Protein AF-A0A6C0UIJ4-F1 (afdb_monomer)

Mean predicted aligned error: 5.85 Å

Secondary structure (DSSP, 8-state):
---SHHHHHHHHHHHHHHTSHHHHHHHHHHHHT--HHHHHHHTTS-GGGGHHHHHHHHHTTSEE--SSTT--EE-HHHHHHHHHHHHHHHHHHHHHHHHHHHHHHHHHHHHHHHTTS-HHHHHHHHHHHHHHHHHHHHHHHTT-------

Nearest PDB structures (foldseek):
  6wxq-assembly1_B  TM=7.487E-01  e=2.412E-02  Saccharolobus solfataricus
  5aip-assembly1_B  TM=5.890E-01  e=1.214E-01  Neisseria meningitidis serogroup B
  5y6i-assembly1_B  TM=5.178E-01  e=9.853E-02  Pseudomonas aeruginosa
  4b8x-assembly1_B  TM=4.707E-01  e=9.853E-02  Streptomyces coelicolor
  5f8e-assembly2_C  TM=3.556E-01  e=4.508E-02  Mycobacterium tuberculosis H37Rv

Solvent-accessible surface area (backbone atoms only — not comparable to full-atom values): 8490 Å² total; per-residue (Å²): 129,72,87,47,71,69,50,49,50,57,51,50,55,55,52,57,46,59,76,31,75,69,36,40,45,49,54,50,27,47,70,79,66,51,51,67,66,56,43,20,56,77,67,74,49,60,62,75,69,48,51,64,45,50,51,58,32,34,79,67,54,28,32,45,67,53,94,59,88,88,50,74,40,62,29,76,61,29,48,53,51,50,54,53,49,65,74,41,42,69,34,51,51,51,36,51,51,53,46,53,52,33,31,52,54,39,42,65,77,38,51,84,60,46,85,83,50,55,71,70,58,43,52,52,47,26,50,53,53,18,46,75,70,41,50,66,60,37,26,55,57,64,68,52,74,83,86,75,92,127

Foldseek 3Di:
DPPDPVVVVLVCLVVVLVPDPLSLLVLVCLLVVHDLVVSCVVVVHDSVVSPVNQVSCVVSQQKDQPPPNRDIHGDPVSNVVNVVCVVCVVLVVVLVVQLVVQLVVLCVVCVVVVVVDDPVVSSVVSSVRSCVVCVVVSCVSRVNDDDDDD

pLDDT: mean 91.11, std 10.37, range [35.78, 97.69]

Radius of gyration: 20.45 Å; Cα contacts (8 Å, |Δi|>4): 120; chains: 1; bounding box: 45×33×58 Å

Organism: NCBI:txid60847

InterPro domains:
  IPR000835 MarR-type HTH domain [PF12802] (23-69)
  IPR036388 Winged helix-like DNA-binding domain superfamily [G3DSA:1.10.10.10] (17-126)
  IPR036390 Winged helix DNA-binding domain superfamily [SSF46785] (20-101)

Structure (mmCIF, N/CA/C/O backbone):
data_AF-A0A6C0UIJ4-F1
#
_entry.id   AF-A0A6C0UIJ4-F1
#
loop_
_atom_site.group_PDB
_atom_site.id
_atom_site.type_symbol
_atom_site.label_atom_id
_atom_site.label_alt_id
_atom_site.label_comp_id
_atom_site.label_asym_id
_atom_site.label_entity_id
_atom_site.label_seq_id
_atom_site.pdbx_PDB_ins_code
_atom_site.Cartn_x
_atom_site.Cartn_y
_atom_site.Cartn_z
_atom_site.occupancy
_atom_site.B_iso_or_equiv
_atom_site.auth_seq_id
_atom_site.auth_comp_id
_atom_site.auth_asym_id
_atom_site.auth_atom_id
_atom_site.pdbx_PDB_model_num
ATOM 1 N N . MET A 1 1 ? -19.732 12.274 -4.655 1.00 60.94 1 MET A N 1
ATOM 2 C CA . MET A 1 1 ? -18.490 12.550 -3.910 1.00 60.94 1 MET A CA 1
ATOM 3 C C . MET A 1 1 ? -18.269 14.045 -3.969 1.00 60.94 1 MET A C 1
ATOM 5 O O . MET A 1 1 ? -18.270 14.583 -5.073 1.00 60.94 1 MET A O 1
ATOM 9 N N . ASP A 1 2 ? -18.199 14.700 -2.814 1.00 71.19 2 ASP A N 1
ATOM 10 C CA . ASP A 1 2 ? -17.776 16.096 -2.756 1.00 71.19 2 ASP A CA 1
ATOM 11 C C . ASP A 1 2 ? -16.316 16.158 -3.223 1.00 71.19 2 ASP A C 1
ATOM 13 O O . ASP A 1 2 ? -15.479 15.419 -2.712 1.00 71.19 2 ASP A O 1
ATOM 17 N N . ARG A 1 3 ? -16.042 16.941 -4.269 1.00 84.19 3 ARG A N 1
ATOM 18 C CA . ARG A 1 3 ? -14.691 17.121 -4.833 1.00 84.19 3 ARG A CA 1
ATOM 19 C C . ARG A 1 3 ? -14.008 18.360 -4.242 1.00 84.19 3 ARG A C 1
ATOM 21 O O . ARG A 1 3 ? -13.121 18.932 -4.873 1.00 84.19 3 ARG A O 1
ATOM 28 N N . SER A 1 4 ? -14.476 18.808 -3.081 1.00 92.06 4 SER A N 1
ATOM 29 C CA . SER A 1 4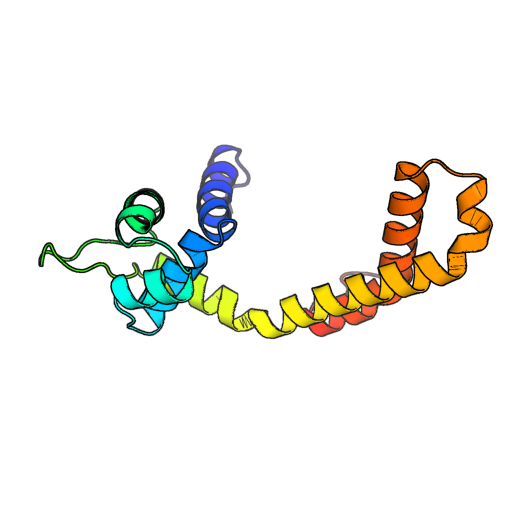 ? -13.861 19.865 -2.290 1.00 92.06 4 SER A CA 1
ATOM 30 C C . SER A 1 4 ? -12.482 19.438 -1.763 1.00 92.06 4 SER A C 1
ATOM 32 O O . SER A 1 4 ? -12.220 18.236 -1.630 1.00 92.06 4 SER A O 1
ATOM 34 N N . PRO A 1 5 ? -11.588 20.397 -1.461 1.00 90.06 5 PRO A N 1
ATOM 35 C CA . PRO A 1 5 ? -10.326 20.116 -0.779 1.00 90.06 5 PRO A CA 1
ATOM 36 C C . PRO A 1 5 ? -10.518 19.292 0.499 1.00 90.06 5 PRO A C 1
ATOM 38 O O . PRO A 1 5 ? -9.816 18.307 0.698 1.00 90.06 5 PRO A O 1
ATOM 41 N N . GLU A 1 6 ? -11.532 19.619 1.299 1.00 88.75 6 GLU A N 1
ATOM 42 C CA . GLU A 1 6 ? -11.847 18.929 2.551 1.00 88.75 6 GLU A CA 1
ATOM 43 C C . GLU A 1 6 ? -12.251 17.464 2.309 1.00 88.75 6 GLU A C 1
ATOM 45 O O . GLU A 1 6 ? -11.851 16.565 3.048 1.00 88.75 6 GLU A O 1
ATOM 50 N N . GLY A 1 7 ? -13.004 17.193 1.236 1.00 87.56 7 GLY A N 1
ATOM 51 C CA . GLY A 1 7 ? -13.340 15.827 0.829 1.00 87.56 7 GLY A CA 1
ATOM 52 C C . GLY A 1 7 ? -12.109 14.994 0.450 1.00 87.56 7 GLY A C 1
ATOM 53 O O . GLY A 1 7 ? -12.039 13.809 0.783 1.00 87.56 7 GLY A O 1
ATOM 54 N N . PHE A 1 8 ? -11.119 15.605 -0.209 1.00 91.38 8 PHE A N 1
ATOM 55 C CA . PHE A 1 8 ? -9.854 14.943 -0.533 1.00 91.38 8 PHE A CA 1
ATOM 56 C C . PHE A 1 8 ? -8.945 14.761 0.682 1.00 91.38 8 PHE A C 1
ATOM 58 O O . PHE A 1 8 ? -8.279 13.732 0.755 1.00 91.38 8 PHE A O 1
ATOM 65 N N . GLU A 1 9 ? -8.935 15.695 1.635 1.00 89.25 9 GLU A N 1
ATOM 66 C CA . GLU A 1 9 ? -8.181 15.559 2.889 1.00 89.25 9 GLU A CA 1
ATOM 67 C C . GLU A 1 9 ? -8.632 14.322 3.672 1.00 89.25 9 GLU A C 1
ATOM 69 O O . GLU A 1 9 ? -7.800 13.505 4.059 1.00 89.25 9 GLU A O 1
ATOM 74 N N . VAL A 1 10 ? -9.947 14.102 3.794 1.00 87.56 10 VAL A N 1
ATOM 75 C CA . VAL A 1 10 ? -10.492 12.905 4.457 1.00 87.56 10 VAL A CA 1
ATOM 76 C C . VAL A 1 10 ? -10.033 11.616 3.768 1.00 87.56 10 VAL A C 1
ATOM 78 O O . VAL A 1 10 ? -9.619 10.664 4.432 1.00 87.56 10 VAL A O 1
ATOM 81 N N . LEU A 1 11 ? -10.089 11.562 2.433 1.00 89.50 11 LEU A N 1
ATOM 82 C CA . LEU A 1 11 ? -9.629 10.389 1.683 1.00 89.50 11 LEU A CA 1
ATOM 83 C C . LEU A 1 11 ? -8.118 10.188 1.826 1.00 89.50 11 LEU A C 1
ATOM 85 O O . LEU A 1 11 ? -7.671 9.067 2.066 1.00 89.50 11 LEU A O 1
ATOM 89 N N . ALA A 1 12 ? -7.337 11.260 1.708 1.00 90.56 12 ALA A N 1
ATOM 90 C CA . ALA A 1 12 ? -5.890 11.221 1.859 1.00 90.56 12 ALA A CA 1
ATOM 91 C C . ALA A 1 12 ? -5.492 10.708 3.247 1.00 90.56 12 ALA A C 1
ATOM 93 O O . ALA A 1 12 ? -4.610 9.856 3.350 1.00 90.56 12 ALA A O 1
ATOM 94 N N . ASP A 1 13 ? -6.181 11.141 4.303 1.00 88.19 13 ASP A N 1
ATOM 95 C CA . ASP A 1 13 ? -5.929 10.670 5.662 1.00 88.19 13 ASP A CA 1
ATOM 96 C C . ASP A 1 13 ? -6.188 9.169 5.813 1.00 88.19 13 ASP A C 1
ATOM 98 O O . ASP A 1 13 ? -5.366 8.471 6.417 1.00 88.19 13 ASP A O 1
ATOM 102 N N . ILE A 1 14 ? -7.264 8.652 5.211 1.00 89.06 14 ILE A N 1
ATOM 103 C CA . ILE A 1 14 ? -7.582 7.217 5.204 1.00 89.06 14 ILE A CA 1
ATOM 104 C C . ILE A 1 14 ? -6.509 6.425 4.444 1.00 89.06 14 ILE A C 1
ATOM 106 O O . ILE A 1 14 ? -5.930 5.489 4.997 1.00 89.06 14 ILE A O 1
ATOM 110 N N . PHE A 1 15 ? -6.183 6.813 3.208 1.00 90.75 15 PHE A N 1
ATOM 111 C CA . PHE A 1 15 ? -5.188 6.098 2.400 1.00 90.75 15 PH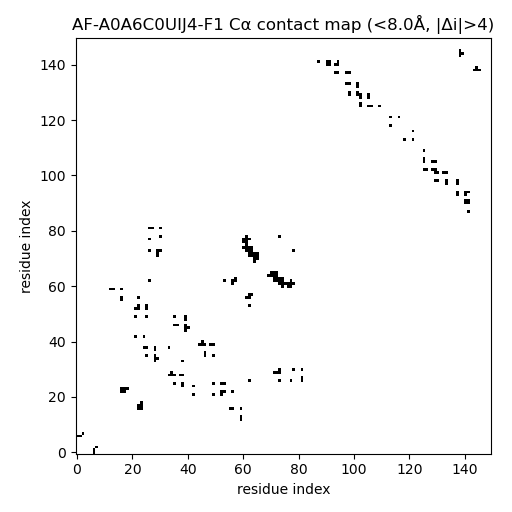E A CA 1
ATOM 112 C C . PHE A 1 15 ? -3.765 6.222 2.967 1.00 90.75 15 PHE A C 1
ATOM 114 O O . PHE A 1 15 ? -2.986 5.273 2.891 1.00 90.75 15 PHE A O 1
ATOM 121 N N . SER A 1 16 ? -3.432 7.330 3.640 1.00 89.19 16 SER A N 1
ATOM 122 C CA . SER A 1 16 ? -2.155 7.481 4.357 1.00 89.19 16 SER A CA 1
ATOM 123 C C . SER A 1 16 ? -1.989 6.475 5.502 1.00 89.19 16 SER A C 1
ATOM 125 O O . SER A 1 16 ? -0.865 6.166 5.911 1.00 89.19 16 SER A O 1
ATOM 127 N N . ALA A 1 17 ? -3.095 5.953 6.044 1.00 85.69 17 ALA A N 1
ATOM 128 C CA . ALA A 1 17 ? -3.060 4.887 7.035 1.00 85.69 17 ALA A CA 1
ATOM 129 C C . ALA A 1 17 ? -2.538 3.584 6.419 1.00 85.69 17 ALA A C 1
ATOM 131 O O . ALA A 1 17 ? -1.713 2.913 7.036 1.00 85.69 17 ALA A O 1
ATOM 132 N N . LEU A 1 18 ? -2.996 3.279 5.201 1.00 89.25 18 LEU A N 1
ATOM 133 C CA . LEU A 1 18 ? -2.666 2.065 4.454 1.00 89.25 18 LEU A CA 1
ATOM 134 C C . LEU A 1 18 ? -1.248 2.109 3.872 1.00 89.25 18 LEU A C 1
ATOM 136 O O . LEU A 1 18 ? -0.585 1.082 3.806 1.00 89.25 18 LEU A O 1
ATOM 140 N N . GLY A 1 19 ? -0.733 3.299 3.545 1.00 89.25 19 GLY A N 1
ATOM 141 C CA . GLY A 1 19 ? 0.630 3.484 3.026 1.00 89.25 19 GLY A CA 1
ATOM 142 C C . GLY A 1 19 ? 1.770 3.211 4.024 1.00 89.25 19 GLY A C 1
ATOM 143 O O . GLY A 1 19 ? 2.925 3.504 3.727 1.00 89.25 19 GLY A O 1
ATOM 144 N N . ASN A 1 20 ? 1.485 2.695 5.224 1.00 93.38 20 ASN A N 1
ATOM 145 C CA . ASN A 1 20 ? 2.493 2.353 6.226 1.00 93.38 20 ASN A CA 1
ATOM 146 C C . ASN A 1 20 ? 2.477 0.847 6.525 1.00 93.38 20 ASN A C 1
ATOM 148 O O . ASN A 1 20 ? 1.501 0.342 7.078 1.00 93.38 20 ASN A O 1
ATOM 152 N N . ARG A 1 21 ? 3.599 0.160 6.255 1.00 94.31 21 ARG A N 1
ATOM 153 C CA . ARG A 1 21 ? 3.771 -1.293 6.460 1.00 94.31 21 ARG A CA 1
ATOM 154 C C . ARG A 1 21 ? 3.304 -1.772 7.838 1.00 94.31 21 ARG A C 1
ATOM 156 O O . ARG A 1 21 ? 2.583 -2.758 7.935 1.00 94.31 21 ARG A O 1
ATOM 163 N N . THR A 1 22 ? 3.692 -1.079 8.908 1.00 96.12 22 THR A N 1
ATOM 164 C CA . THR A 1 22 ? 3.337 -1.475 10.279 1.00 96.12 22 THR A CA 1
ATOM 165 C C . THR A 1 22 ? 1.842 -1.327 10.548 1.00 96.12 22 THR A C 1
ATOM 167 O O . THR A 1 22 ? 1.247 -2.195 11.178 1.00 96.12 22 THR A O 1
ATOM 170 N N . ARG A 1 23 ? 1.214 -0.249 10.068 1.00 96.44 23 ARG A N 1
ATOM 171 C CA . ARG A 1 23 ? -0.238 -0.056 10.191 1.00 96.44 23 ARG A CA 1
ATOM 172 C C . ARG A 1 23 ? -1.011 -1.100 9.393 1.00 96.44 23 ARG A C 1
ATOM 174 O O . ARG A 1 23 ? -1.983 -1.630 9.916 1.00 96.44 23 ARG A O 1
ATOM 181 N N . LEU A 1 24 ? -0.562 -1.419 8.180 1.00 95.25 24 LEU A N 1
ATOM 182 C CA . LEU A 1 24 ? -1.180 -2.453 7.356 1.00 95.25 24 LEU A CA 1
ATOM 183 C C . LEU A 1 24 ? -1.113 -3.822 8.048 1.00 95.25 24 LEU A C 1
ATOM 185 O O . LEU A 1 24 ? -2.140 -4.475 8.188 1.00 95.25 24 LEU A O 1
ATOM 189 N N . ALA A 1 25 ? 0.048 -4.193 8.597 1.00 95.88 25 ALA A N 1
ATOM 190 C CA . ALA A 1 25 ? 0.207 -5.428 9.365 1.00 95.88 25 ALA A CA 1
ATOM 191 C C . ALA A 1 25 ? -0.678 -5.474 10.625 1.00 95.88 25 ALA A C 1
ATOM 193 O O . ALA A 1 25 ? -1.249 -6.513 10.933 1.00 95.88 25 ALA A O 1
ATOM 194 N N . VAL A 1 26 ? -0.846 -4.352 11.336 1.00 96.75 26 VAL A N 1
ATOM 195 C CA . VAL A 1 26 ? -1.794 -4.269 12.464 1.00 96.75 26 VAL A CA 1
ATOM 196 C C . VAL A 1 26 ? -3.233 -4.479 11.997 1.00 96.75 26 VAL A C 1
ATOM 198 O O . VAL A 1 26 ? -3.976 -5.206 12.651 1.00 96.75 26 VAL A O 1
ATOM 201 N N . LEU A 1 27 ? -3.640 -3.851 10.891 1.00 96.88 27 LEU A N 1
ATOM 202 C CA . LEU A 1 27 ? -4.993 -3.994 10.355 1.00 96.88 27 LEU A CA 1
ATOM 203 C C . LEU A 1 27 ? -5.281 -5.440 9.931 1.00 96.88 27 LEU A C 1
ATOM 205 O O . LEU A 1 27 ? -6.313 -5.980 10.320 1.00 96.88 27 LEU A O 1
ATOM 209 N N . TYR A 1 28 ? -4.357 -6.069 9.200 1.00 95.88 28 TYR A N 1
ATOM 210 C CA . TYR A 1 28 ? -4.454 -7.473 8.797 1.00 95.88 28 TYR A CA 1
ATOM 211 C C . TYR A 1 28 ? -4.461 -8.414 10.000 1.00 95.88 28 TYR A C 1
ATOM 213 O O . TYR A 1 28 ? -5.364 -9.232 10.117 1.00 95.88 28 TYR A O 1
ATOM 221 N N . GLY A 1 29 ? -3.530 -8.252 10.943 1.00 96.06 29 GLY A N 1
ATOM 222 C CA . GLY A 1 29 ? -3.487 -9.098 12.135 1.00 96.06 29 GLY A CA 1
ATOM 223 C C . GLY A 1 29 ? -4.786 -9.024 12.939 1.00 96.06 29 GLY A C 1
ATOM 224 O O . GLY A 1 29 ? -5.366 -10.046 13.284 1.00 96.06 29 GLY A O 1
ATOM 225 N N . LEU A 1 30 ? -5.328 -7.819 13.160 1.00 96.31 30 LEU A N 1
ATOM 226 C CA . LEU A 1 30 ? -6.630 -7.671 13.823 1.00 96.31 30 LEU A CA 1
ATOM 227 C C . LEU A 1 30 ? -7.787 -8.296 13.031 1.00 96.31 30 LEU A C 1
ATOM 229 O O . LEU A 1 30 ? -8.758 -8.737 13.645 1.00 96.31 30 LEU A O 1
ATOM 233 N N . TYR A 1 31 ? -7.709 -8.307 11.700 1.00 96.75 31 TYR A N 1
ATOM 234 C CA . TYR A 1 31 ? -8.708 -8.932 10.835 1.00 96.75 31 TYR A CA 1
ATOM 235 C C . TYR A 1 31 ? -8.664 -10.467 10.921 1.00 96.75 31 TYR A C 1
ATOM 237 O O . TYR A 1 31 ? -9.715 -11.095 11.021 1.00 96.75 31 TYR A O 1
ATOM 245 N N . GLU A 1 32 ? -7.467 -11.062 10.959 1.00 95.50 32 GLU A N 1
ATOM 246 C CA . GLU A 1 32 ? -7.267 -12.514 11.119 1.00 95.50 32 GLU A CA 1
ATOM 247 C C . GLU A 1 32 ? -7.487 -13.005 12.563 1.00 95.50 32 GLU A C 1
ATOM 249 O O . GLU A 1 32 ? -7.633 -14.203 12.808 1.00 95.50 32 GLU A O 1
ATOM 254 N N . GLY A 1 33 ? -7.561 -12.085 13.530 1.00 94.56 33 GLY A N 1
ATOM 255 C CA . GLY A 1 33 ? -7.718 -12.400 14.951 1.00 94.56 33 GLY A CA 1
ATOM 256 C C . GLY A 1 33 ? -6.398 -12.583 15.705 1.00 94.56 33 GLY A C 1
ATOM 257 O O . GLY A 1 33 ? -6.413 -13.082 16.833 1.00 94.56 33 GLY A O 1
ATOM 258 N N . ASP A 1 34 ? -5.284 -12.145 15.121 1.00 94.69 34 ASP A N 1
ATOM 259 C CA . ASP A 1 34 ? -3.967 -12.153 15.746 1.00 94.69 34 ASP A CA 1
ATOM 260 C C . ASP A 1 34 ? -3.892 -11.163 16.912 1.00 94.69 34 ASP A C 1
ATOM 262 O O . ASP A 1 34 ? -4.458 -10.061 16.928 1.00 94.69 34 ASP A O 1
ATOM 266 N N . SER A 1 35 ? -3.101 -11.533 17.908 1.00 92.31 35 SER A N 1
ATOM 267 C CA . SER A 1 35 ? -2.739 -10.668 19.014 1.00 92.31 35 SER A CA 1
ATOM 268 C C . SER A 1 35 ? -1.626 -9.686 18.614 1.00 92.31 35 SER A C 1
ATOM 270 O O . SER A 1 35 ? -0.765 -9.963 17.784 1.00 92.31 35 SER A O 1
ATOM 272 N N . MET A 1 36 ? -1.572 -8.515 19.260 1.00 92.56 36 MET A N 1
ATOM 273 C CA . MET A 1 36 ? -0.482 -7.544 19.031 1.00 92.56 36 MET A CA 1
ATOM 274 C C . MET A 1 36 ? 0.932 -8.111 19.267 1.00 92.56 36 MET A C 1
ATOM 276 O O . MET A 1 36 ? 1.858 -7.684 18.580 1.00 92.56 36 MET A O 1
ATOM 280 N N . PRO A 1 37 ? 1.148 -9.051 20.208 1.00 93.94 37 PRO A N 1
ATOM 281 C CA . PRO A 1 37 ? 2.378 -9.832 20.264 1.00 93.94 37 PRO A CA 1
ATOM 282 C C . PRO A 1 37 ? 2.752 -10.561 18.969 1.00 93.94 37 PRO A C 1
ATOM 284 O O . PRO A 1 37 ? 3.907 -10.460 18.574 1.00 93.94 37 PRO A O 1
ATOM 287 N N . GLU A 1 38 ? 1.809 -11.253 18.327 1.00 95.56 38 GLU A N 1
ATOM 288 C CA . GLU A 1 38 ? 2.044 -11.998 17.079 1.00 95.56 38 GLU A CA 1
ATOM 289 C C . GLU A 1 38 ? 2.354 -11.038 15.925 1.00 95.56 38 GLU A C 1
ATOM 291 O O . GLU A 1 38 ? 3.317 -11.238 15.192 1.00 95.56 38 GLU A O 1
ATOM 296 N N . VAL A 1 39 ? 1.635 -9.914 15.839 1.00 96.19 39 VAL A N 1
ATOM 297 C CA . VAL A 1 39 ? 1.921 -8.863 14.845 1.00 96.19 39 VAL A CA 1
ATOM 298 C C . VAL A 1 39 ? 3.320 -8.260 15.037 1.00 96.19 39 VAL A C 1
ATOM 300 O O . VAL A 1 39 ? 4.029 -8.002 14.064 1.00 96.19 39 VAL A O 1
ATOM 303 N N . ALA A 1 40 ? 3.738 -8.020 16.283 1.00 95.62 40 ALA A N 1
ATOM 304 C CA . ALA A 1 40 ? 5.078 -7.510 16.584 1.00 95.62 40 ALA A CA 1
ATOM 305 C C . ALA A 1 40 ? 6.174 -8.517 16.205 1.00 95.62 40 ALA A C 1
ATOM 307 O O . ALA A 1 40 ? 7.211 -8.112 15.686 1.00 95.62 40 ALA A O 1
ATOM 308 N N . GLU A 1 41 ? 5.929 -9.809 16.438 1.00 96.75 41 GLU A N 1
ATOM 309 C CA . GLU A 1 41 ? 6.824 -10.894 16.036 1.00 96.75 41 GLU A CA 1
ATOM 310 C C . GLU A 1 41 ? 6.949 -10.984 14.511 1.00 96.75 41 GLU A C 1
ATOM 312 O O . GLU A 1 41 ? 8.067 -10.966 14.004 1.00 96.75 41 GLU A O 1
ATOM 317 N N . PHE A 1 42 ? 5.830 -10.963 13.778 1.00 96.56 42 PHE A N 1
ATOM 318 C CA . PHE A 1 42 ? 5.813 -10.942 12.309 1.00 96.56 42 PHE A CA 1
ATOM 319 C C . PHE A 1 42 ? 6.606 -9.766 11.718 1.00 96.56 42 PHE A C 1
ATOM 321 O O . PHE A 1 42 ? 7.281 -9.897 10.699 1.00 96.56 42 PHE A O 1
ATOM 328 N N . LEU A 1 43 ? 6.533 -8.600 12.361 1.00 96.31 43 LEU A N 1
ATOM 329 C CA . LEU A 1 43 ? 7.258 -7.402 11.942 1.00 96.31 43 LEU A CA 1
ATOM 330 C C . LEU A 1 43 ? 8.712 -7.344 12.429 1.00 96.31 43 LEU A C 1
ATOM 332 O O . LEU A 1 43 ? 9.411 -6.401 12.062 1.00 96.31 43 LEU A O 1
ATOM 336 N N . GLU A 1 44 ? 9.150 -8.297 13.254 1.00 96.56 44 GLU A N 1
ATOM 337 C CA . GLU A 1 44 ? 10.464 -8.308 13.909 1.00 96.56 44 GLU A CA 1
ATOM 338 C C . GLU A 1 44 ? 10.740 -7.031 14.734 1.00 96.56 44 GLU A C 1
ATOM 340 O O . GLU A 1 44 ? 11.848 -6.490 14.750 1.00 96.56 44 GLU A O 1
ATOM 345 N N . VAL A 1 45 ? 9.722 -6.521 15.439 1.00 94.88 45 VAL A N 1
ATOM 346 C CA . VAL A 1 45 ? 9.819 -5.309 16.273 1.00 94.88 45 VAL A CA 1
ATOM 347 C C . VAL A 1 45 ? 9.427 -5.566 17.726 1.00 94.88 45 VAL A C 1
ATOM 349 O O . VAL A 1 45 ? 8.722 -6.512 18.068 1.00 94.88 45 VAL A O 1
ATOM 352 N N . GLU A 1 46 ? 9.836 -4.667 18.621 1.00 93.38 46 GLU A N 1
ATOM 353 C CA . GLU A 1 46 ? 9.333 -4.682 19.993 1.00 93.38 46 GLU A CA 1
ATOM 354 C C . GLU A 1 46 ? 7.841 -4.322 20.042 1.00 93.38 46 GLU A C 1
ATOM 356 O O . GLU A 1 46 ? 7.381 -3.418 19.348 1.00 93.38 46 GLU A O 1
ATOM 361 N N . ARG A 1 47 ? 7.082 -4.942 20.956 1.00 89.19 47 ARG A N 1
ATOM 362 C CA . ARG A 1 47 ? 5.639 -4.672 21.133 1.00 89.19 47 ARG A CA 1
ATOM 363 C C . ARG A 1 47 ? 5.315 -3.186 21.324 1.00 89.19 47 ARG A C 1
ATOM 365 O O . ARG A 1 47 ? 4.295 -2.709 20.836 1.00 89.19 47 ARG A O 1
ATOM 372 N N . GLY A 1 48 ? 6.185 -2.447 22.018 1.00 91.44 48 GLY A N 1
ATOM 373 C CA . GLY A 1 48 ? 6.028 -1.005 22.231 1.00 91.44 48 GLY A CA 1
ATOM 374 C C . GLY A 1 48 ? 6.072 -0.186 20.935 1.00 91.44 48 GLY A C 1
ATOM 375 O O . GLY A 1 48 ? 5.455 0.876 20.863 1.00 91.44 48 GLY A O 1
ATOM 376 N N . ALA A 1 49 ? 6.723 -0.696 19.884 1.00 93.38 49 ALA A N 1
ATOM 377 C CA . ALA A 1 49 ? 6.782 -0.044 18.579 1.00 93.38 49 ALA A CA 1
ATOM 378 C C . ALA A 1 49 ? 5.415 0.002 17.875 1.00 93.38 49 ALA A C 1
ATOM 380 O O . ALA A 1 49 ? 5.204 0.872 17.031 1.00 93.38 49 ALA A O 1
ATOM 381 N N . LEU A 1 50 ? 4.467 -0.869 18.251 1.00 95.25 50 LEU A N 1
ATOM 382 C CA . LEU A 1 50 ? 3.111 -0.879 17.692 1.00 95.25 50 LEU A CA 1
ATOM 383 C C . LEU A 1 50 ? 2.206 0.218 18.259 1.00 95.25 50 LEU A C 1
ATOM 385 O O . LEU A 1 50 ? 1.192 0.541 17.644 1.00 95.25 50 LEU A O 1
ATOM 389 N N . GLN A 1 51 ? 2.565 0.832 19.392 1.00 94.31 51 GLN A N 1
ATOM 390 C CA . GLN A 1 51 ? 1.693 1.794 20.066 1.00 94.31 51 GLN A CA 1
ATOM 391 C C . GLN A 1 51 ? 1.347 2.995 19.173 1.00 94.31 51 GLN A C 1
ATOM 393 O O . GLN A 1 51 ? 0.172 3.279 18.959 1.00 94.31 51 GLN A O 1
ATOM 398 N N . ARG A 1 52 ? 2.355 3.662 18.595 1.00 95.00 52 ARG A N 1
ATOM 399 C CA . ARG A 1 52 ? 2.137 4.817 17.703 1.00 95.00 52 ARG A CA 1
ATOM 400 C C . ARG A 1 52 ? 1.364 4.455 16.423 1.00 95.00 52 ARG A C 1
ATOM 402 O O . ARG A 1 52 ? 0.469 5.211 16.048 1.00 95.00 52 ARG A O 1
ATOM 409 N N . PRO A 1 53 ? 1.678 3.347 15.720 1.00 95.50 53 PRO A N 1
ATOM 410 C CA . PRO A 1 53 ? 0.854 2.854 14.619 1.00 95.50 53 PRO A CA 1
ATOM 411 C C . PRO A 1 53 ? -0.617 2.672 14.997 1.00 95.50 53 PRO A C 1
ATOM 413 O O . PRO A 1 53 ? -1.475 3.176 14.277 1.00 95.50 53 PRO A O 1
ATOM 416 N N . ILE A 1 54 ? -0.899 2.016 16.128 1.00 95.62 54 ILE A N 1
ATOM 417 C CA . ILE A 1 54 ? -2.265 1.753 16.597 1.00 95.62 54 ILE A CA 1
ATOM 418 C C . ILE A 1 54 ? -2.992 3.056 16.941 1.00 95.62 54 ILE A C 1
ATOM 420 O O . ILE A 1 54 ? -4.121 3.246 16.502 1.00 95.62 54 ILE A O 1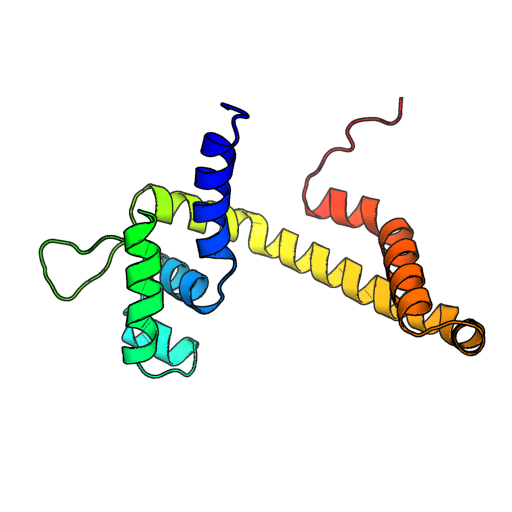
ATOM 424 N N . GLU A 1 55 ? -2.352 3.974 17.670 1.00 94.31 55 GLU A N 1
ATOM 425 C CA . GLU A 1 55 ? -2.914 5.301 17.966 1.00 94.31 55 GLU A CA 1
ATOM 426 C C . GLU A 1 55 ? -3.281 6.038 16.669 1.00 94.31 55 GLU A C 1
ATOM 428 O O . GLU A 1 55 ? -4.4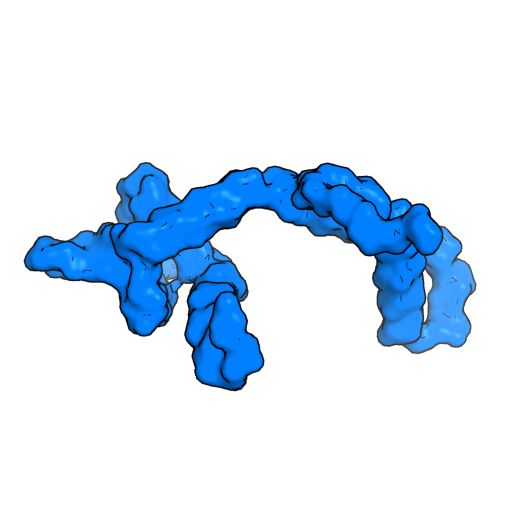09 6.497 16.514 1.00 94.31 55 GLU A O 1
ATOM 433 N N . GLY A 1 56 ? -2.394 6.021 15.670 1.00 94.44 56 GLY A N 1
ATOM 434 C CA . GLY A 1 56 ? -2.679 6.624 14.368 1.00 94.44 56 GLY A CA 1
ATOM 435 C C . GLY A 1 56 ? -3.830 5.962 13.595 1.00 94.44 56 GLY A C 1
ATOM 436 O O . GLY A 1 56 ? -4.476 6.638 12.792 1.00 94.44 56 GLY A O 1
ATOM 437 N N . LEU A 1 57 ? -4.091 4.669 13.807 1.00 96.50 57 LEU A N 1
ATOM 438 C CA . LEU A 1 57 ? -5.246 3.963 13.240 1.00 96.50 57 LEU A CA 1
ATOM 439 C C . LEU A 1 57 ? -6.546 4.291 13.988 1.00 96.50 57 LEU A C 1
ATOM 441 O O . LEU A 1 57 ? -7.603 4.373 13.360 1.00 96.50 57 LEU A O 1
ATOM 445 N N . ILE A 1 58 ? -6.468 4.508 15.304 1.00 95.31 58 ILE A N 1
ATOM 446 C CA . ILE A 1 58 ? -7.594 4.963 16.128 1.00 95.31 58 ILE A CA 1
ATOM 447 C C . ILE A 1 58 ? -8.004 6.382 15.731 1.00 95.31 58 ILE A C 1
ATOM 449 O O . ILE A 1 58 ? -9.183 6.621 15.482 1.00 95.31 58 ILE A O 1
ATOM 453 N N . ASP A 1 59 ? -7.040 7.295 15.584 1.00 93.62 59 ASP A N 1
ATOM 454 C CA . ASP A 1 59 ? -7.291 8.690 15.193 1.00 93.62 59 ASP A CA 1
ATOM 455 C C . ASP A 1 59 ? -8.009 8.803 13.838 1.00 93.62 59 ASP A C 1
ATOM 457 O O . ASP A 1 59 ? -8.761 9.744 13.5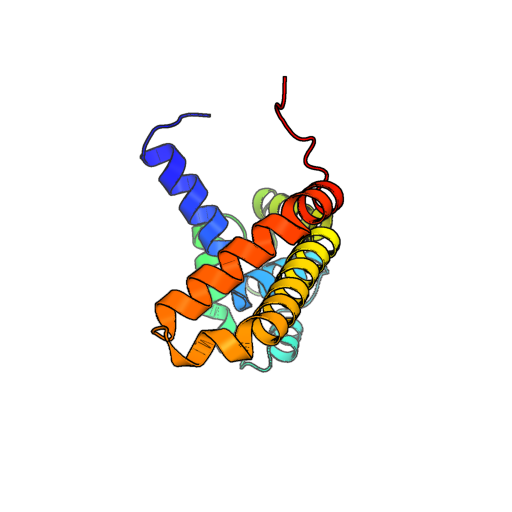97 1.00 93.62 59 ASP A O 1
ATOM 461 N N . ARG A 1 60 ? -7.803 7.817 12.958 1.00 93.69 60 ARG A N 1
ATOM 462 C CA . ARG A 1 60 ? -8.426 7.723 11.627 1.00 93.69 60 ARG A CA 1
ATOM 463 C C . ARG A 1 60 ? -9.715 6.900 11.613 1.00 93.69 60 ARG A C 1
ATOM 465 O O . ARG A 1 60 ? -10.285 6.669 10.551 1.00 93.69 60 ARG A O 1
ATOM 472 N N . GLY A 1 61 ? -10.166 6.422 12.772 1.00 94.81 61 GLY A N 1
ATOM 473 C CA . GLY A 1 61 ? -11.397 5.649 12.908 1.00 94.81 61 GLY A CA 1
ATOM 474 C C . GLY A 1 61 ? -11.345 4.253 12.287 1.00 94.81 61 GLY A C 1
ATOM 475 O O . GLY A 1 61 ? -12.398 3.701 11.975 1.00 94.81 61 GLY A O 1
ATOM 476 N N . LEU A 1 62 ? -10.157 3.672 12.092 1.00 96.69 62 LEU A N 1
ATOM 477 C CA . LEU A 1 62 ? -9.984 2.324 11.526 1.00 96.69 62 LEU A CA 1
ATOM 478 C C . LEU A 1 62 ? -9.911 1.242 12.608 1.00 96.69 62 LEU A C 1
ATOM 480 O O . LEU A 1 62 ? -10.342 0.109 12.403 1.00 96.69 62 LEU A O 1
ATOM 484 N N . VAL A 1 63 ? -9.395 1.608 13.779 1.00 97.00 63 VAL A N 1
ATOM 485 C CA . VAL A 1 63 ? -9.276 0.746 14.958 1.00 97.00 63 VAL A CA 1
ATOM 486 C C . VAL A 1 63 ? -9.990 1.414 16.128 1.00 97.00 63 VAL A C 1
ATOM 488 O O . VAL A 1 63 ? -10.054 2.637 16.215 1.00 97.00 63 VAL A O 1
ATOM 491 N N . TYR A 1 64 ? -10.521 0.624 17.052 1.00 96.06 64 TYR A N 1
ATOM 492 C CA . TYR A 1 64 ? -11.018 1.114 18.331 1.00 96.06 64 TYR A CA 1
ATOM 493 C C . TYR A 1 64 ? -10.561 0.209 19.477 1.00 96.06 64 TYR A C 1
ATOM 495 O O . TYR A 1 64 ? -10.122 -0.925 19.273 1.00 96.06 64 TYR A O 1
ATOM 503 N N . ARG A 1 65 ? -10.653 0.729 20.704 1.00 93.94 65 ARG A N 1
ATOM 504 C CA . ARG A 1 65 ? -10.408 -0.030 21.932 1.00 93.94 65 ARG A CA 1
ATOM 505 C C . ARG A 1 65 ? -11.758 -0.375 22.569 1.00 93.94 65 ARG A C 1
ATOM 507 O O . ARG A 1 65 ? -12.453 0.547 23.004 1.00 93.94 65 ARG A O 1
ATOM 514 N N . PRO A 1 66 ? -12.164 -1.656 22.608 1.00 89.56 66 PRO A N 1
ATOM 515 C CA . PRO A 1 66 ? -13.320 -2.084 23.384 1.00 89.56 66 PRO A CA 1
ATOM 516 C C . PRO A 1 66 ? -13.154 -1.729 24.867 1.00 89.56 66 PRO A C 1
ATOM 518 O O . PRO A 1 66 ? -12.044 -1.518 25.350 1.00 89.56 66 PRO A O 1
ATOM 521 N N . SER A 1 67 ? -14.257 -1.695 25.612 1.00 82.94 67 SER A N 1
ATOM 522 C CA . SER A 1 67 ? -14.267 -1.374 27.048 1.00 82.94 67 SER A CA 1
ATOM 523 C C . SER A 1 67 ? -13.410 -2.310 27.920 1.00 82.94 67 SER A C 1
ATOM 525 O O . SER A 1 67 ? -13.102 -1.952 29.053 1.00 82.94 67 SER A O 1
ATOM 527 N N . ASP A 1 68 ? -12.968 -3.455 27.390 1.00 71.88 68 ASP A N 1
ATOM 528 C CA . ASP A 1 68 ? -11.871 -4.237 27.960 1.00 71.88 68 ASP A CA 1
ATOM 529 C C . ASP A 1 68 ? -10.521 -3.648 27.519 1.00 71.88 68 ASP A C 1
ATOM 531 O O . ASP A 1 68 ? -10.051 -3.860 26.399 1.00 71.88 68 ASP A O 1
ATOM 535 N N . GLU A 1 69 ? -9.879 -2.921 28.438 1.00 63.34 69 GLU A N 1
ATOM 536 C CA . GLU A 1 69 ? -8.736 -2.017 28.211 1.00 63.34 69 GLU A CA 1
ATOM 537 C C . GLU A 1 69 ? -7.494 -2.631 27.530 1.00 63.34 69 GLU A C 1
ATOM 539 O O . GLU A 1 69 ? -6.555 -1.908 27.195 1.00 63.34 69 GLU A O 1
ATOM 544 N N . ARG A 1 70 ? -7.449 -3.953 27.332 1.00 71.94 70 ARG A N 1
ATOM 545 C CA . ARG A 1 70 ? -6.262 -4.690 26.867 1.00 71.94 70 ARG A CA 1
ATOM 546 C C . ARG A 1 70 ? -6.324 -5.178 25.421 1.00 71.94 70 ARG A C 1
ATOM 548 O O . ARG A 1 70 ? -5.369 -5.812 24.982 1.00 71.94 70 ARG A O 1
ATOM 555 N N . SER A 1 71 ? -7.410 -4.914 24.697 1.00 85.50 71 SER A N 1
ATOM 556 C CA . SER A 1 71 ? -7.587 -5.391 23.319 1.00 85.50 71 SER A CA 1
ATOM 557 C C . SER A 1 71 ? -7.862 -4.253 22.339 1.00 85.50 71 SER A C 1
ATOM 559 O O . SER A 1 71 ? -8.284 -3.167 22.731 1.00 85.50 71 SER A O 1
ATOM 561 N N . TYR A 1 72 ? -7.605 -4.506 21.060 1.00 93.81 72 TYR A N 1
ATOM 562 C CA . TYR A 1 72 ? -7.962 -3.624 19.953 1.00 93.81 72 TYR A CA 1
ATOM 563 C C . TYR A 1 72 ? -8.854 -4.398 18.991 1.00 93.81 72 TYR A C 1
ATOM 565 O O . TYR A 1 72 ? -8.759 -5.621 18.913 1.00 93.81 72 TYR A O 1
ATOM 573 N N . ALA A 1 73 ? -9.716 -3.689 18.274 1.00 95.44 73 ALA A N 1
ATOM 574 C CA . ALA A 1 73 ? -10.592 -4.273 17.270 1.00 95.44 73 ALA A CA 1
ATOM 575 C C . ALA A 1 73 ? -10.741 -3.322 16.080 1.00 95.44 73 ALA A C 1
ATOM 577 O O . ALA A 1 73 ? -10.607 -2.103 16.223 1.00 95.44 73 ALA A O 1
ATOM 578 N N . LEU A 1 74 ? -11.028 -3.877 14.905 1.00 97.25 74 LEU A N 1
ATOM 579 C CA . LEU A 1 74 ? -11.329 -3.088 13.714 1.00 97.25 74 LEU A CA 1
ATOM 580 C C . LEU A 1 74 ? -12.712 -2.453 13.823 1.00 97.25 74 LEU A C 1
ATOM 582 O O . LEU A 1 74 ? -13.678 -3.090 14.242 1.00 97.25 74 LEU A O 1
ATOM 586 N N . THR A 1 75 ? -12.827 -1.201 13.395 1.00 97.38 75 THR A N 1
ATOM 587 C CA . THR A 1 75 ? -14.140 -0.610 13.118 1.00 97.38 75 THR A CA 1
ATOM 588 C C . THR A 1 75 ? -14.710 -1.211 11.824 1.00 97.38 75 THR A C 1
ATOM 590 O O . THR A 1 75 ? -13.956 -1.779 11.032 1.00 97.38 75 THR A O 1
ATOM 593 N N . PRO A 1 76 ? -16.012 -1.037 11.523 1.00 97.56 76 PRO A N 1
ATOM 594 C CA . PRO A 1 76 ? -16.556 -1.421 10.218 1.00 97.56 76 PRO A CA 1
ATOM 595 C C . PRO A 1 76 ? -15.813 -0.786 9.032 1.00 97.56 76 PRO A C 1
ATOM 597 O O . PRO A 1 76 ? -15.692 -1.407 7.981 1.00 97.56 76 PRO A O 1
ATOM 600 N N . LEU A 1 77 ? -15.280 0.431 9.204 1.00 95.62 77 LEU A N 1
ATOM 601 C CA . LEU A 1 77 ? -14.450 1.083 8.189 1.00 95.62 77 LEU A CA 1
ATOM 602 C C . LEU A 1 77 ? -13.093 0.379 8.034 1.00 95.62 77 LEU A C 1
ATOM 604 O O . LEU A 1 77 ? -12.655 0.159 6.910 1.00 95.62 77 LEU A O 1
ATOM 608 N N . GLY A 1 78 ? -12.451 -0.003 9.142 1.00 97.00 78 GLY A N 1
ATOM 609 C CA . GLY A 1 78 ? -11.214 -0.787 9.118 1.00 97.00 78 GLY A CA 1
ATOM 610 C C . GLY A 1 78 ? -11.394 -2.141 8.430 1.00 97.00 78 GLY A C 1
ATOM 611 O O . GLY A 1 78 ? -10.602 -2.482 7.558 1.00 97.00 78 GLY A O 1
ATOM 612 N N . VAL A 1 79 ? -12.474 -2.860 8.761 1.00 97.69 79 VAL A N 1
ATOM 613 C CA . VAL A 1 79 ? -12.854 -4.130 8.115 1.00 97.69 79 VAL A CA 1
ATOM 614 C C . VAL A 1 79 ? -13.012 -3.947 6.608 1.00 97.69 79 VAL A C 1
ATOM 616 O O . VAL A 1 79 ? -12.348 -4.637 5.842 1.00 97.69 79 VAL A O 1
ATOM 619 N N . PHE A 1 80 ? -13.819 -2.968 6.184 1.00 96.12 80 PHE A N 1
ATOM 620 C CA . PHE A 1 80 ? -14.043 -2.690 4.766 1.00 96.12 80 PHE A CA 1
ATOM 621 C C . PHE A 1 80 ? -12.731 -2.454 4.004 1.00 96.12 80 PHE A C 1
ATOM 623 O O . PHE A 1 80 ? -12.555 -2.986 2.911 1.00 96.12 80 PHE A O 1
ATOM 630 N N . LEU A 1 81 ? -11.800 -1.674 4.564 1.00 94.69 81 LEU A N 1
ATOM 631 C CA . LEU A 1 81 ? -10.525 -1.397 3.900 1.00 94.69 81 LEU A CA 1
ATOM 632 C C . LEU A 1 81 ? -9.642 -2.639 3.791 1.00 94.69 81 LEU A C 1
ATOM 634 O O . LEU A 1 81 ? -9.094 -2.867 2.719 1.00 94.69 81 LEU A O 1
ATOM 638 N N . VAL A 1 82 ? -9.522 -3.445 4.851 1.00 95.38 82 VAL A N 1
ATOM 639 C CA . VAL A 1 82 ? -8.736 -4.691 4.793 1.00 95.38 82 VAL A CA 1
ATOM 640 C C . VAL A 1 82 ? -9.320 -5.645 3.758 1.00 95.38 82 VAL A C 1
ATOM 642 O O . VAL A 1 82 ? -8.578 -6.165 2.934 1.00 95.38 82 VAL A O 1
ATOM 645 N N . GLU A 1 83 ? -10.644 -5.812 3.727 1.00 95.81 83 GLU A N 1
ATOM 646 C CA . GLU A 1 83 ? -11.312 -6.635 2.714 1.00 95.81 83 GLU A CA 1
ATOM 647 C C . GLU A 1 83 ? -11.039 -6.139 1.292 1.00 95.81 83 GLU A C 1
ATOM 649 O O . GLU A 1 83 ? -10.814 -6.950 0.400 1.00 95.81 83 GLU A O 1
ATOM 654 N N . ARG A 1 84 ? -11.035 -4.816 1.062 1.00 93.62 84 ARG A N 1
ATOM 655 C CA . ARG A 1 84 ? -10.670 -4.257 -0.248 1.00 93.62 84 ARG A CA 1
ATOM 656 C C . ARG A 1 84 ? -9.212 -4.541 -0.594 1.00 93.62 84 ARG A C 1
ATOM 658 O O . ARG A 1 84 ? -8.957 -4.909 -1.728 1.00 93.62 84 ARG A O 1
ATOM 665 N N . VAL A 1 85 ? -8.269 -4.376 0.334 1.00 91.44 85 VAL A N 1
ATOM 666 C CA . VAL A 1 85 ? -6.855 -4.671 0.041 1.00 91.44 85 VAL A CA 1
ATOM 667 C C . VAL A 1 85 ? -6.689 -6.156 -0.288 1.00 91.44 85 VAL A C 1
ATOM 669 O O . VAL A 1 85 ? -6.136 -6.463 -1.335 1.00 91.44 85 VAL A O 1
ATOM 672 N N . ARG A 1 86 ? -7.273 -7.059 0.511 1.00 93.00 86 ARG A N 1
ATOM 673 C CA . ARG A 1 86 ? -7.249 -8.511 0.259 1.00 93.00 86 ARG A CA 1
ATOM 674 C C . ARG A 1 86 ? -7.893 -8.915 -1.063 1.00 93.00 86 ARG A C 1
ATOM 676 O O . ARG A 1 86 ? -7.438 -9.861 -1.689 1.00 93.00 86 ARG A O 1
ATOM 683 N N . GLU A 1 87 ? -8.960 -8.233 -1.480 1.00 93.81 87 GLU A N 1
ATOM 684 C CA . GLU A 1 87 ? -9.624 -8.514 -2.761 1.00 93.81 87 GLU A CA 1
ATOM 685 C C . GLU A 1 87 ? -8.698 -8.282 -3.960 1.00 93.81 87 GLU A C 1
ATOM 687 O O . GLU A 1 87 ? -8.825 -8.990 -4.955 1.00 93.81 87 GLU A O 1
ATOM 692 N N . TYR A 1 88 ? -7.782 -7.314 -3.867 1.00 92.12 88 TYR A N 1
ATOM 693 C CA . TYR A 1 88 ? -6.898 -6.930 -4.971 1.00 92.12 88 TYR A CA 1
ATOM 694 C C . TYR A 1 88 ? -5.425 -7.277 -4.737 1.00 92.12 88 TYR A C 1
ATOM 696 O O . TYR A 1 88 ? -4.615 -6.941 -5.587 1.00 92.12 88 TYR A O 1
ATOM 704 N N . GLU A 1 89 ? -5.064 -7.918 -3.623 1.00 92.25 89 GLU A N 1
ATOM 705 C CA . GLU A 1 89 ? -3.669 -8.186 -3.237 1.00 92.25 89 GLU A CA 1
ATOM 706 C C . GLU A 1 89 ? -2.910 -8.930 -4.342 1.00 92.25 89 GLU A C 1
ATOM 708 O O . GLU A 1 89 ? -1.950 -8.388 -4.882 1.00 92.25 89 GLU A O 1
ATOM 713 N N . ASP A 1 90 ? -3.431 -10.079 -4.783 1.00 93.81 90 ASP A N 1
ATOM 714 C CA . ASP A 1 90 ? -2.816 -10.882 -5.848 1.00 93.81 90 ASP A CA 1
ATOM 715 C C . ASP A 1 90 ? -2.694 -10.104 -7.174 1.00 93.81 90 ASP A C 1
ATOM 717 O O . ASP A 1 90 ? -1.680 -10.186 -7.863 1.00 93.81 90 ASP A O 1
ATOM 721 N N . ALA A 1 91 ? -3.717 -9.318 -7.528 1.00 94.38 91 ALA A N 1
ATOM 722 C CA . ALA A 1 91 ? -3.733 -8.532 -8.763 1.00 94.38 91 ALA A CA 1
ATOM 723 C C . ALA A 1 91 ? -2.753 -7.346 -8.713 1.00 94.38 91 ALA A C 1
ATOM 725 O O . ALA A 1 91 ? -2.138 -6.995 -9.719 1.00 94.38 91 ALA A O 1
ATOM 726 N N . LEU A 1 92 ? -2.609 -6.712 -7.546 1.00 93.38 92 LEU A N 1
ATOM 727 C CA . LEU A 1 92 ? -1.662 -5.622 -7.324 1.00 93.38 92 LEU A CA 1
ATOM 728 C C . LEU A 1 92 ? -0.225 -6.140 -7.342 1.00 93.38 92 LEU A C 1
ATOM 730 O O . LEU A 1 92 ? 0.620 -5.513 -7.981 1.00 93.38 92 LEU A O 1
ATOM 734 N N . ASP A 1 93 ? 0.037 -7.275 -6.695 1.00 94.69 93 ASP A N 1
ATOM 735 C CA . ASP A 1 93 ? 1.354 -7.910 -6.697 1.00 94.69 93 ASP A CA 1
ATOM 736 C C . ASP A 1 93 ? 1.750 -8.327 -8.118 1.00 94.69 93 ASP A C 1
ATOM 738 O O . ASP A 1 93 ? 2.813 -7.927 -8.593 1.00 94.69 93 ASP A O 1
ATOM 742 N N . ALA A 1 94 ? 0.857 -9.001 -8.853 1.00 95.62 94 ALA A N 1
ATOM 743 C CA . ALA A 1 94 ? 1.094 -9.370 -10.249 1.00 95.62 94 ALA A CA 1
ATOM 744 C C . ALA A 1 94 ? 1.364 -8.144 -11.141 1.00 95.62 94 ALA A C 1
ATOM 746 O O . ALA A 1 94 ? 2.309 -8.139 -11.930 1.00 95.62 94 ALA A O 1
ATOM 747 N N . ALA A 1 95 ? 0.583 -7.069 -10.993 1.00 95.81 95 ALA A N 1
ATOM 748 C CA . ALA A 1 95 ? 0.782 -5.835 -11.752 1.00 95.81 95 ALA A CA 1
ATOM 749 C C . ALA A 1 95 ? 2.145 -5.175 -11.474 1.00 95.81 95 ALA A C 1
ATOM 751 O O . ALA A 1 95 ? 2.787 -4.660 -12.394 1.00 95.81 95 ALA A O 1
ATOM 752 N N . VAL A 1 96 ? 2.593 -5.177 -10.215 1.00 95.44 96 VAL A N 1
ATOM 753 C CA . VAL A 1 96 ? 3.902 -4.633 -9.824 1.00 95.44 96 VAL A CA 1
ATOM 754 C C . VAL A 1 96 ? 5.039 -5.519 -10.334 1.00 95.44 96 VAL A C 1
ATOM 756 O O . VAL A 1 96 ? 6.029 -4.986 -10.834 1.00 95.44 96 VAL A O 1
ATOM 759 N N . GLU A 1 97 ? 4.898 -6.844 -10.262 1.00 97.06 97 GLU A N 1
ATOM 760 C CA . GLU A 1 97 ? 5.879 -7.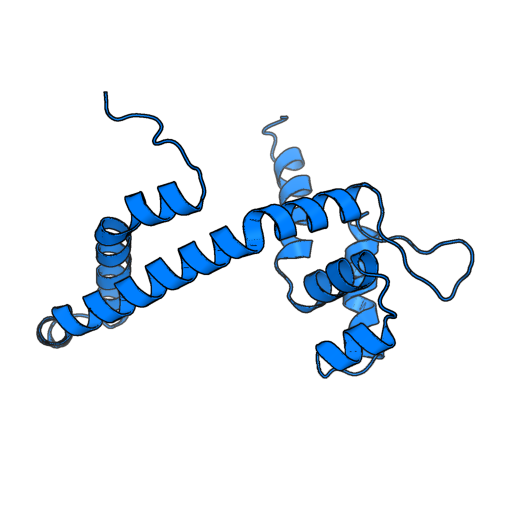797 -10.793 1.00 97.06 97 GLU A CA 1
ATOM 761 C C . GLU A 1 97 ? 6.038 -7.674 -12.314 1.00 97.06 97 GLU A C 1
ATOM 763 O O . GLU A 1 97 ? 7.166 -7.610 -12.803 1.00 97.06 97 GLU A O 1
ATOM 768 N N . LEU A 1 98 ? 4.931 -7.564 -13.061 1.00 96.81 98 LEU A N 1
ATOM 769 C CA . LEU A 1 98 ? 4.953 -7.341 -14.512 1.00 96.81 98 LEU A CA 1
ATOM 770 C C . LEU A 1 98 ? 5.715 -6.066 -14.878 1.00 96.81 98 LEU A C 1
ATOM 772 O O . LEU A 1 98 ? 6.538 -6.070 -15.796 1.00 96.81 98 LEU A O 1
ATOM 776 N N . LEU A 1 99 ? 5.461 -4.971 -14.154 1.00 96.56 99 LEU A N 1
ATOM 777 C CA . LEU A 1 99 ? 6.163 -3.713 -14.385 1.00 96.56 99 LEU A CA 1
ATOM 778 C C . LEU A 1 99 ? 7.654 -3.830 -14.067 1.00 96.56 99 LEU A C 1
ATOM 780 O O . LEU A 1 99 ? 8.467 -3.391 -14.874 1.00 96.56 99 LEU A O 1
ATOM 784 N N . ALA A 1 100 ? 8.011 -4.424 -12.927 1.00 96.62 100 ALA A N 1
ATOM 785 C CA . ALA A 1 100 ? 9.404 -4.588 -12.523 1.00 96.62 100 ALA A CA 1
ATOM 786 C C . ALA A 1 100 ? 10.187 -5.437 -13.537 1.00 96.62 100 ALA A C 1
ATOM 788 O O . ALA A 1 100 ? 11.266 -5.038 -13.969 1.00 96.62 100 ALA A O 1
ATOM 789 N N . GLN A 1 101 ? 9.609 -6.555 -13.992 1.00 97.69 101 GLN A N 1
ATOM 790 C CA . GLN A 1 101 ? 10.225 -7.392 -15.021 1.00 97.69 101 GLN A CA 1
ATOM 791 C C . GLN A 1 101 ? 10.407 -6.626 -16.338 1.00 97.69 101 GLN A C 1
ATOM 793 O O . GLN A 1 101 ? 11.453 -6.728 -16.974 1.00 97.69 101 GLN A O 1
ATOM 798 N N . ALA A 1 102 ? 9.418 -5.828 -16.745 1.00 97.25 102 ALA A N 1
ATOM 799 C CA . ALA A 1 102 ? 9.528 -5.018 -17.952 1.00 97.25 102 ALA A CA 1
ATOM 800 C C . ALA A 1 102 ? 10.564 -3.892 -17.824 1.00 97.25 102 ALA A C 1
ATOM 802 O O . ALA A 1 102 ? 11.225 -3.573 -18.811 1.00 97.25 102 ALA A O 1
ATOM 803 N N . GLU A 1 103 ? 10.713 -3.287 -16.643 1.00 97.12 103 GLU A N 1
ATOM 804 C CA . GLU A 1 103 ? 11.773 -2.313 -16.370 1.00 97.12 103 GLU A CA 1
ATOM 805 C C . GLU A 1 103 ? 13.160 -2.960 -16.498 1.00 97.12 103 GLU A C 1
ATOM 807 O O . GLU A 1 103 ? 14.019 -2.390 -17.173 1.00 97.12 103 GLU A O 1
ATOM 812 N N . ASP A 1 104 ? 13.355 -4.161 -15.947 1.00 96.81 104 ASP A N 1
ATOM 813 C CA . ASP A 1 104 ? 14.608 -4.917 -16.072 1.00 96.81 104 ASP A CA 1
ATOM 814 C C . ASP A 1 104 ? 14.903 -5.295 -17.537 1.00 96.81 104 ASP A C 1
ATOM 816 O O . ASP A 1 104 ? 15.983 -4.992 -18.051 1.00 96.81 104 ASP A O 1
ATOM 820 N N . ASP A 1 105 ? 13.925 -5.862 -18.253 1.00 97.00 105 ASP A N 1
ATOM 821 C CA . ASP A 1 105 ? 14.079 -6.261 -19.659 1.00 97.00 105 ASP A CA 1
ATOM 822 C C . ASP A 1 105 ? 14.427 -5.061 -20.557 1.00 97.00 105 ASP A C 1
ATOM 824 O O . ASP A 1 105 ? 15.310 -5.127 -21.417 1.00 97.00 105 ASP A O 1
ATOM 828 N N . VAL A 1 106 ? 13.739 -3.931 -20.362 1.00 96.44 106 VAL A N 1
ATOM 829 C CA . VAL A 1 106 ? 13.993 -2.704 -21.126 1.00 96.44 106 VAL A CA 1
ATOM 830 C C . VAL A 1 106 ? 15.348 -2.103 -20.758 1.00 96.44 106 VAL A C 1
ATOM 832 O O . VAL A 1 106 ? 16.054 -1.619 -21.645 1.00 96.44 106 VAL A O 1
ATOM 835 N N . ALA A 1 107 ? 15.737 -2.119 -19.481 1.00 94.75 107 ALA A N 1
ATOM 836 C CA . ALA A 1 107 ? 17.050 -1.642 -19.063 1.00 94.75 107 ALA A CA 1
ATOM 837 C C . ALA A 1 107 ? 18.175 -2.443 -19.736 1.00 94.75 107 ALA A C 1
ATOM 839 O O . ALA A 1 107 ? 19.112 -1.834 -20.261 1.00 94.75 107 ALA A O 1
ATOM 840 N N . ASP A 1 108 ? 18.043 -3.769 -19.799 1.00 95.12 108 ASP A N 1
ATOM 841 C CA . ASP A 1 108 ? 18.993 -4.665 -20.464 1.00 95.12 108 ASP A CA 1
ATOM 842 C C . ASP A 1 108 ? 19.051 -4.426 -21.983 1.00 95.12 108 ASP A C 1
ATOM 844 O O . ASP A 1 108 ? 20.135 -4.332 -22.568 1.00 95.12 108 ASP A O 1
ATOM 848 N N . GLU A 1 109 ? 17.900 -4.248 -22.641 1.00 94.31 109 GLU A N 1
ATOM 849 C CA . GLU A 1 109 ? 17.825 -3.896 -24.068 1.00 94.31 109 GLU A CA 1
ATOM 850 C C . GLU A 1 109 ? 18.495 -2.543 -24.374 1.00 94.31 109 GLU A C 1
ATOM 852 O O . GLU A 1 109 ? 19.065 -2.341 -25.453 1.00 94.31 109 GLU A O 1
ATOM 857 N N . MET A 1 110 ? 18.428 -1.604 -23.427 1.00 91.25 110 MET A N 1
ATOM 858 C CA . MET A 1 110 ? 18.909 -0.232 -23.580 1.00 91.25 110 MET A CA 1
ATOM 859 C C . MET A 1 110 ? 20.310 0.010 -23.005 1.00 91.25 110 MET A C 1
ATOM 861 O O . MET A 1 110 ? 20.812 1.134 -23.118 1.00 91.25 110 MET A O 1
ATOM 865 N N . ASP A 1 111 ? 20.986 -1.000 -22.451 1.00 87.81 111 ASP A N 1
ATOM 866 C CA . ASP A 1 111 ? 22.271 -0.823 -21.754 1.00 87.81 111 ASP A CA 1
ATOM 867 C C . ASP A 1 111 ? 23.345 -0.183 -22.656 1.00 87.81 111 ASP A C 1
ATOM 869 O O . ASP A 1 111 ? 24.073 0.727 -22.257 1.00 87.81 111 ASP A O 1
ATOM 873 N N . ALA A 1 112 ? 23.362 -0.532 -23.946 1.00 82.25 112 ALA A N 1
ATOM 874 C CA . ALA A 1 112 ? 24.258 0.094 -24.921 1.00 82.25 112 ALA A CA 1
ATOM 875 C C . ALA A 1 112 ? 23.980 1.599 -25.142 1.00 82.25 112 ALA A C 1
ATOM 877 O O . ALA A 1 112 ? 24.899 2.363 -25.448 1.00 82.25 112 ALA A O 1
ATOM 878 N N . ALA A 1 113 ? 22.729 2.042 -24.987 1.00 80.25 113 ALA A N 1
ATOM 879 C CA . ALA A 1 113 ? 22.329 3.445 -25.100 1.00 80.25 113 ALA A CA 1
ATOM 880 C C . ALA A 1 113 ? 22.577 4.241 -23.804 1.00 80.25 113 ALA A C 1
ATOM 882 O O . ALA A 1 113 ? 22.643 5.474 -23.843 1.00 80.25 113 ALA A O 1
ATOM 883 N N . ARG A 1 114 ? 22.791 3.555 -22.670 1.00 87.25 114 ARG A N 1
ATOM 884 C CA . ARG A 1 114 ? 23.015 4.159 -21.347 1.00 87.25 114 ARG A CA 1
ATOM 885 C C . ARG A 1 114 ? 24.204 5.117 -21.315 1.00 87.25 114 ARG A C 1
ATOM 887 O O . ARG A 1 114 ? 24.139 6.160 -20.672 1.00 87.25 114 ARG A O 1
ATOM 894 N N . ALA A 1 115 ? 25.275 4.808 -22.050 1.00 82.00 115 ALA A N 1
ATOM 895 C CA . ALA A 1 115 ? 26.522 5.580 -22.050 1.00 82.00 115 ALA A CA 1
ATOM 896 C C . ALA A 1 115 ? 26.375 7.041 -22.536 1.00 82.00 115 ALA A C 1
ATOM 898 O O . ALA A 1 115 ? 27.271 7.854 -22.306 1.00 82.00 115 ALA A O 1
ATOM 899 N N . GLY A 1 116 ? 25.271 7.381 -23.212 1.00 84.75 116 GLY A N 1
ATOM 900 C CA . GLY A 1 116 ? 24.983 8.731 -23.708 1.00 84.75 116 GLY A CA 1
ATOM 901 C C . GLY A 1 116 ? 23.987 9.533 -22.868 1.00 84.75 116 GLY A C 1
ATOM 902 O O . GLY A 1 116 ? 23.639 10.646 -23.262 1.00 84.75 116 GLY A O 1
ATOM 903 N N . MET A 1 117 ? 23.501 8.984 -21.752 1.00 92.00 117 MET A N 1
ATOM 904 C CA . MET A 1 117 ? 22.387 9.541 -20.981 1.00 92.00 117 MET A CA 1
ATOM 905 C C . MET A 1 117 ? 22.776 9.792 -19.524 1.00 92.00 117 MET A C 1
ATOM 907 O O . MET A 1 117 ? 23.690 9.167 -18.986 1.00 92.00 117 MET A O 1
ATOM 911 N N . SER A 1 118 ? 22.071 10.718 -18.870 1.00 93.94 118 SER A N 1
ATOM 912 C CA . SER A 1 118 ? 22.127 10.805 -17.411 1.00 93.94 118 SER A CA 1
ATOM 913 C C . SER A 1 118 ? 21.382 9.617 -16.795 1.00 93.94 118 SER A C 1
ATOM 915 O O . SER A 1 118 ? 20.462 9.081 -17.410 1.00 93.94 118 SER A O 1
ATOM 917 N N . GLU A 1 119 ? 21.746 9.226 -15.573 1.00 91.56 119 GLU A N 1
ATOM 918 C CA . GLU A 1 119 ? 21.067 8.147 -14.835 1.00 91.56 119 GLU A CA 1
ATOM 919 C C . GLU A 1 119 ? 19.557 8.399 -14.727 1.00 91.56 119 GLU A C 1
ATOM 921 O O . GLU A 1 119 ? 18.756 7.550 -15.099 1.00 91.56 119 GLU A O 1
ATOM 926 N N . ARG A 1 120 ? 19.169 9.627 -14.369 1.00 94.38 120 ARG A N 1
ATOM 927 C CA . ARG A 1 120 ? 17.764 10.039 -14.282 1.00 94.38 120 ARG A CA 1
ATOM 928 C C . ARG A 1 120 ? 17.023 9.953 -15.620 1.00 94.38 120 ARG A C 1
ATOM 930 O O . ARG A 1 120 ? 15.852 9.581 -15.653 1.00 94.38 120 ARG A O 1
ATOM 937 N N . ASP A 1 121 ? 17.662 10.365 -16.716 1.00 94.38 121 ASP A N 1
ATOM 938 C CA . ASP A 1 121 ? 17.030 10.302 -18.039 1.00 94.38 121 ASP A CA 1
ATOM 939 C C . ASP A 1 121 ? 16.901 8.856 -18.518 1.00 94.38 121 ASP A C 1
ATOM 941 O O . ASP A 1 121 ? 15.911 8.514 -19.165 1.00 94.38 121 ASP A O 1
ATOM 945 N N . PHE A 1 122 ? 17.877 8.011 -18.181 1.00 94.38 122 PHE A N 1
ATOM 946 C CA . PHE A 1 122 ? 17.840 6.582 -18.456 1.00 94.38 122 PHE A CA 1
ATOM 947 C C . PHE A 1 122 ? 16.691 5.912 -17.696 1.00 94.38 122 PHE A C 1
ATOM 949 O O . PHE A 1 122 ? 15.820 5.338 -18.340 1.00 94.38 122 PHE A O 1
ATOM 956 N N . GLU A 1 123 ? 16.607 6.090 -16.372 1.00 93.81 123 GLU A N 1
ATOM 957 C CA . GLU A 1 123 ? 15.515 5.568 -15.531 1.00 93.81 123 GLU A CA 1
ATOM 958 C C . GLU A 1 123 ? 14.140 5.978 -16.063 1.00 93.81 123 GLU A C 1
ATOM 960 O O . GLU A 1 123 ? 13.259 5.145 -16.258 1.00 93.81 123 GLU A O 1
ATOM 965 N N . LYS A 1 124 ? 13.959 7.266 -16.380 1.00 95.38 124 LYS A N 1
ATOM 966 C CA . LYS A 1 124 ? 12.692 7.763 -16.928 1.00 95.38 124 LYS A CA 1
ATOM 967 C C . LYS A 1 124 ? 12.350 7.119 -18.274 1.00 95.38 124 LYS A C 1
ATOM 969 O O . LYS A 1 124 ? 11.174 6.883 -18.563 1.00 95.38 124 LYS A O 1
ATOM 974 N N . THR A 1 125 ? 13.354 6.893 -19.117 1.00 95.69 125 THR A N 1
ATOM 975 C CA . THR A 1 125 ? 13.165 6.288 -20.440 1.00 95.69 125 THR A CA 1
ATOM 976 C C . THR A 1 125 ? 12.796 4.816 -20.314 1.00 95.69 125 THR A C 1
ATOM 978 O O . THR A 1 125 ? 11.821 4.403 -20.937 1.00 95.69 125 THR A O 1
ATOM 981 N N . VAL A 1 126 ? 13.504 4.074 -19.456 1.00 96.19 126 VAL A N 1
ATOM 982 C CA 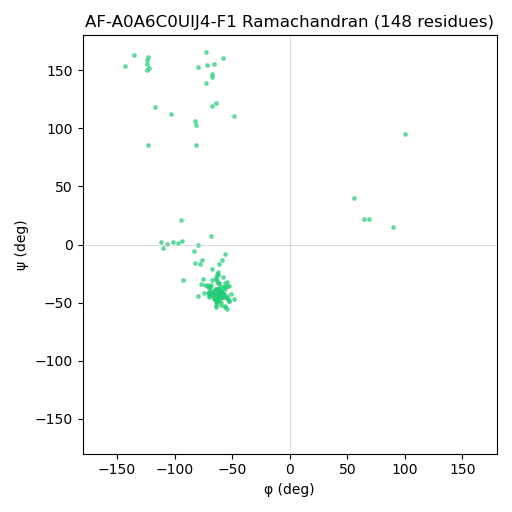. VAL A 1 126 ? 13.198 2.679 -19.113 1.00 96.19 126 VAL A CA 1
ATOM 983 C C . VAL A 1 126 ? 11.773 2.571 -18.587 1.00 96.19 126 VAL A C 1
ATOM 985 O O . VAL A 1 126 ? 10.966 1.867 -19.182 1.00 96.19 126 VAL A O 1
ATOM 988 N N . GLN A 1 127 ? 11.417 3.358 -17.569 1.00 95.81 127 GLN A N 1
ATOM 989 C CA . GLN A 1 127 ? 10.081 3.339 -16.974 1.00 95.81 127 GLN A CA 1
ATOM 990 C C . GLN A 1 127 ? 8.978 3.644 -17.999 1.00 95.81 127 GLN A C 1
ATOM 992 O O . GLN A 1 127 ? 7.936 2.995 -18.020 1.00 95.81 127 GLN A O 1
ATOM 997 N N . THR A 1 128 ? 9.192 4.631 -18.875 1.00 97.19 128 THR A N 1
ATOM 998 C CA . THR A 1 128 ? 8.209 4.972 -19.917 1.00 97.19 128 THR A CA 1
ATOM 999 C C . THR A 1 128 ? 8.032 3.821 -20.909 1.00 97.19 128 THR A C 1
ATOM 1001 O O . THR A 1 128 ? 6.906 3.474 -21.254 1.00 97.19 128 THR A O 1
ATOM 1004 N N . ALA A 1 129 ? 9.133 3.229 -21.375 1.00 96.88 129 ALA A N 1
ATOM 1005 C CA . ALA A 1 129 ? 9.096 2.126 -22.328 1.00 96.88 129 ALA A CA 1
ATOM 1006 C C . ALA A 1 129 ? 8.536 0.832 -21.711 1.00 96.88 129 ALA A C 1
ATOM 1008 O O . ALA A 1 129 ? 7.778 0.135 -22.383 1.00 96.88 129 ALA A O 1
ATOM 1009 N N . ALA A 1 130 ? 8.831 0.555 -20.438 1.00 97.50 130 ALA A N 1
ATOM 1010 C CA . ALA A 1 130 ? 8.244 -0.546 -19.683 1.00 97.50 130 ALA A CA 1
ATOM 1011 C C . ALA A 1 130 ? 6.718 -0.404 -19.608 1.00 97.50 130 ALA A C 1
ATOM 1013 O O . ALA A 1 130 ? 5.998 -1.318 -20.004 1.00 97.50 130 ALA A O 1
ATOM 1014 N N . TRP A 1 131 ? 6.204 0.775 -19.236 1.00 97.31 131 TRP A N 1
ATOM 1015 C CA . TRP A 1 131 ? 4.758 1.025 -19.226 1.00 97.31 131 TRP A CA 1
ATOM 1016 C C . TRP A 1 131 ? 4.104 0.844 -20.595 1.00 97.31 131 TRP A C 1
ATOM 1018 O O . TRP A 1 131 ? 3.047 0.228 -20.687 1.00 97.31 131 TRP A O 1
ATOM 1028 N N . GLU A 1 132 ? 4.714 1.339 -21.672 1.00 97.25 132 GLU A N 1
ATOM 1029 C CA . GLU A 1 132 ? 4.176 1.120 -23.021 1.00 97.25 132 GLU A CA 1
ATOM 1030 C C . GLU A 1 132 ? 4.127 -0.365 -23.411 1.00 97.25 132 GLU A C 1
ATOM 1032 O O . GLU A 1 132 ? 3.283 -0.739 -24.225 1.00 97.25 132 GLU A O 1
ATOM 1037 N N . ARG A 1 133 ? 4.996 -1.198 -22.826 1.00 96.88 133 ARG A N 1
ATOM 1038 C CA . ARG A 1 133 ? 5.049 -2.644 -23.058 1.00 96.88 133 ARG A CA 1
ATOM 1039 C C . ARG A 1 133 ? 3.981 -3.404 -22.270 1.00 96.88 133 ARG A C 1
ATOM 1041 O O . ARG A 1 133 ? 3.341 -4.262 -22.863 1.00 96.88 133 ARG A O 1
ATOM 1048 N N . VAL A 1 134 ? 3.771 -3.086 -20.989 1.00 97.31 134 VAL A N 1
ATOM 1049 C CA . VAL A 1 134 ? 2.917 -3.903 -20.097 1.00 97.31 134 VAL A CA 1
ATOM 1050 C C . VAL A 1 134 ? 1.586 -3.275 -19.690 1.00 97.31 134 VAL A C 1
ATOM 1052 O O . VAL A 1 134 ? 0.805 -3.924 -19.007 1.00 97.31 134 VAL A O 1
ATOM 1055 N N . LYS A 1 135 ? 1.274 -2.032 -20.081 1.00 96.06 135 LYS A N 1
ATOM 1056 C CA . LYS A 1 135 ? 0.038 -1.348 -19.638 1.00 96.06 135 LYS A CA 1
ATOM 1057 C C . LYS A 1 135 ? -1.255 -2.127 -19.910 1.00 96.06 135 LYS A C 1
ATOM 1059 O O . LYS A 1 135 ? -2.164 -2.042 -19.091 1.00 96.06 135 LYS A O 1
ATOM 1064 N N . ASP A 1 136 ? -1.336 -2.860 -21.022 1.00 95.25 136 ASP A N 1
ATOM 1065 C CA . ASP A 1 136 ? -2.539 -3.613 -21.398 1.00 95.25 136 ASP A CA 1
ATOM 1066 C C . AS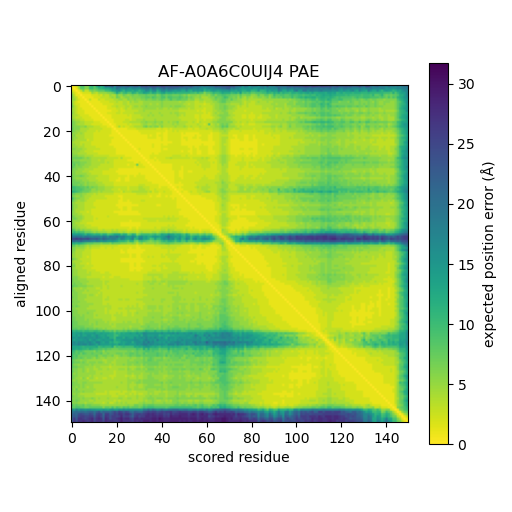P A 1 136 ? -2.675 -4.870 -20.522 1.00 95.25 136 ASP A C 1
ATOM 1068 O O . ASP A 1 136 ? -3.756 -5.150 -20.011 1.00 95.25 136 ASP A O 1
ATOM 1072 N N . GLU A 1 137 ? -1.563 -5.568 -20.272 1.00 95.69 137 GLU A N 1
ATOM 1073 C CA . GLU A 1 137 ? -1.492 -6.732 -19.376 1.00 95.69 137 GLU A CA 1
ATOM 1074 C C . GLU A 1 137 ? -1.791 -6.325 -17.926 1.00 95.69 137 GLU A C 1
ATOM 1076 O O . GLU A 1 137 ? -2.641 -6.918 -17.270 1.00 95.69 137 GLU A O 1
ATOM 1081 N N . VAL A 1 138 ? -1.184 -5.234 -17.447 1.00 95.38 138 VAL A N 1
ATOM 1082 C CA . VAL A 1 138 ? -1.473 -4.662 -16.123 1.00 95.38 138 VAL A CA 1
ATOM 1083 C C . VAL A 1 138 ? -2.944 -4.248 -16.005 1.00 95.38 138 VAL A C 1
ATOM 1085 O O . VAL A 1 138 ? -3.565 -4.455 -14.964 1.00 95.38 138 VAL A O 1
ATOM 1088 N N . ALA A 1 139 ? -3.532 -3.662 -17.052 1.00 94.38 139 ALA A N 1
ATOM 1089 C CA . ALA A 1 139 ? -4.951 -3.314 -17.045 1.00 94.38 139 ALA A CA 1
ATOM 1090 C C . ALA A 1 139 ? -5.851 -4.559 -16.975 1.00 94.38 139 ALA A C 1
ATOM 1092 O O . ALA A 1 139 ? -6.867 -4.518 -16.276 1.00 94.38 139 ALA A O 1
ATOM 1093 N N . GLU A 1 140 ? -5.483 -5.649 -17.654 1.00 93.62 140 GLU A N 1
ATOM 1094 C CA . GLU A 1 140 ? -6.185 -6.934 -17.588 1.00 93.62 140 GLU A CA 1
ATOM 1095 C C . GLU A 1 140 ? -6.124 -7.540 -16.179 1.00 93.62 140 GLU A C 1
ATOM 1097 O O . GLU A 1 140 ? -7.182 -7.843 -15.620 1.00 93.62 140 GLU A O 1
ATOM 1102 N N . GLU A 1 141 ? -4.934 -7.613 -15.572 1.00 92.62 141 GLU A N 1
ATOM 1103 C CA . GLU A 1 141 ? -4.739 -8.106 -14.197 1.00 92.62 141 GLU A CA 1
ATOM 1104 C C . GLU A 1 141 ? -5.563 -7.305 -13.180 1.00 92.62 141 GLU A C 1
ATOM 1106 O O . GLU A 1 141 ? -6.237 -7.862 -12.313 1.00 92.62 141 GLU A O 1
ATOM 1111 N N . LEU A 1 142 ? -5.600 -5.977 -13.328 1.00 93.00 142 LEU A N 1
ATOM 1112 C CA . LEU A 1 142 ? -6.376 -5.096 -12.452 1.00 93.00 142 LEU A CA 1
ATOM 1113 C C . LEU A 1 142 ? -7.880 -5.056 -12.790 1.00 93.00 142 LEU A C 1
ATOM 1115 O O . LEU A 1 142 ? -8.641 -4.329 -12.145 1.00 93.00 142 LEU A O 1
ATOM 1119 N N . GLY A 1 143 ? -8.336 -5.787 -13.813 1.00 91.00 143 GLY A N 1
ATOM 1120 C CA . GLY A 1 143 ? -9.734 -5.800 -14.253 1.00 91.00 143 GLY A CA 1
ATOM 1121 C C . GLY A 1 143 ? -10.233 -4.453 -14.798 1.00 91.00 143 GLY A C 1
ATOM 1122 O O . GLY A 1 143 ? -11.443 -4.188 -14.820 1.00 91.00 143 GLY A O 1
ATOM 1123 N N . ILE A 1 144 ? -9.322 -3.581 -15.236 1.00 91.00 144 ILE A N 1
ATOM 1124 C CA . ILE A 1 144 ? -9.631 -2.266 -15.794 1.00 91.00 144 ILE A CA 1
ATOM 1125 C C . ILE A 1 144 ? -10.006 -2.449 -17.264 1.00 91.00 144 ILE A C 1
ATOM 1127 O O . ILE A 1 144 ? -9.164 -2.654 -18.132 1.00 91.00 144 ILE A O 1
ATOM 1131 N N . LYS A 1 145 ? -11.298 -2.316 -17.576 1.00 74.31 145 LYS A N 1
ATOM 1132 C CA . LYS A 1 145 ? -11.739 -2.203 -18.973 1.00 74.31 145 LYS A CA 1
ATOM 1133 C C . LYS A 1 145 ? -11.235 -0.877 -19.528 1.00 74.31 145 LYS A C 1
ATOM 1135 O O . LYS A 1 145 ? -11.631 0.170 -19.009 1.00 74.31 145 LYS A O 1
ATOM 1140 N N . GLU A 1 146 ? -10.414 -0.916 -20.577 1.00 60.09 146 GLU A N 1
ATOM 1141 C CA . GLU A 1 146 ? -9.980 0.289 -21.284 1.00 60.09 146 GLU A CA 1
ATOM 1142 C C . GLU A 1 146 ? -11.191 1.180 -21.597 1.00 60.09 146 GLU A C 1
ATOM 1144 O O . GLU A 1 146 ? -12.065 0.854 -22.405 1.00 60.09 146 GLU A O 1
ATOM 1149 N N . SER A 1 147 ? -11.262 2.327 -20.925 1.00 51.00 147 SER A N 1
ATOM 1150 C CA . SER A 1 147 ? -12.209 3.375 -21.277 1.00 51.00 147 SER A CA 1
ATOM 1151 C C . SER A 1 147 ? -11.622 4.168 -22.442 1.00 51.00 147 SER A C 1
ATOM 1153 O O . SER A 1 147 ? -10.989 5.196 -22.236 1.00 51.00 147 SER A O 1
ATOM 1155 N N . GLY A 1 148 ? -11.857 3.688 -23.664 1.00 46.28 148 GLY A N 1
ATOM 1156 C CA . GLY A 1 148 ? -11.821 4.516 -24.871 1.00 46.28 148 GLY A CA 1
ATOM 1157 C C . GLY A 1 148 ? -10.549 4.449 -25.718 1.00 46.28 148 GLY A C 1
ATOM 1158 O O . GLY A 1 148 ? -9.647 5.272 -25.587 1.00 46.28 148 GLY A O 1
ATOM 1159 N N . ARG A 1 149 ? -10.597 3.588 -26.735 1.00 39.56 149 ARG A N 1
ATOM 1160 C CA . ARG A 1 149 ? -10.189 3.945 -28.099 1.00 39.56 149 ARG A CA 1
ATOM 1161 C C . ARG A 1 149 ? -11.378 3.680 -29.030 1.00 39.56 149 ARG A C 1
ATOM 1163 O O . ARG A 1 149 ? -11.498 2.596 -29.589 1.00 39.56 149 ARG A O 1
ATOM 1170 N N . GLU A 1 150 ? -12.267 4.669 -29.138 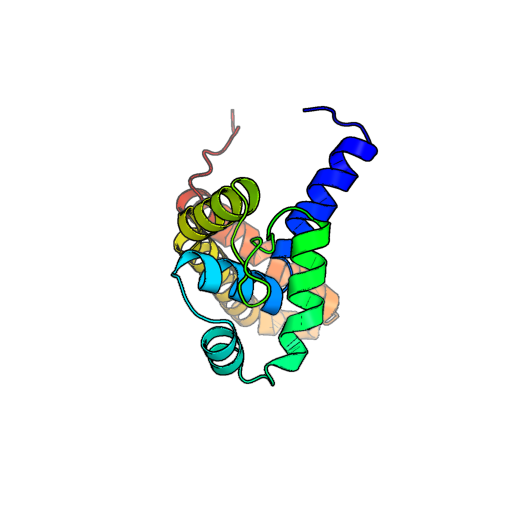1.00 35.78 150 GLU A N 1
ATOM 1171 C CA . GLU A 1 150 ? -13.103 4.893 -30.331 1.00 35.78 150 GLU A CA 1
ATOM 1172 C C . GLU A 1 150 ? -12.539 6.087 -31.106 1.00 35.78 150 GLU A C 1
ATOM 1174 O O . GLU A 1 150 ? -12.147 7.079 -30.444 1.00 35.78 150 GLU A O 1
#

Sequence (150 aa):
MDRSPEGFEVLADIFSALGNRTRLAVLYGLYEGDSMPEVAEFLEVERGALQRPIEGLIDRGLVYRPSDERSYALTPLGVFLVERVREYEDALDAAVELLAQAEDDVADEMDAARAGMSERDFEKTVQTAAWERVKDEVAEELGIKESGRE